Protein AF-A0A966EX97-F1 (afdb_monomer)

Nearest PDB structures (foldseek):
  2rh6-assembly1_A  TM=9.773E-01  e=1.904E-15  Xanthomonas citri pv. citri str. 306
  7mw8-assembly4_A  TM=9.765E-01  e=2.649E-15  Xanthomonas citri
  7n1s-assembly2_B  TM=9.775E-01  e=3.023E-15  Xanthomonas citri
  5ven-assembly2_B  TM=9.490E-01  e=1.614E-11  Mus musculus
  5veo-assembly1_A  TM=9.505E-01  e=2.923E-11  Mus musculus

Secondary structure (DSSP, 8-state):
-PPPP-HHHHHHHHHS---S---PPSS--HHHHHHHHHH---GGGSS--SSEEEETTTTEEEETT-HHHHT-GGG--S--HHHHHHHTT--EEEES-TTTTS-BTTB--SEEE---TTS-HHHHHHHHHHHHHS-TTT--SEEEE---HHHHHHHT-

Structure (mmCIF, N/CA/C/O backbone):
data_AF-A0A966EX97-F1
#
_entry.id   AF-A0A966EX97-F1
#
loop_
_atom_site.group_PDB
_atom_site.id
_atom_site.type_symbol
_atom_site.label_atom_id
_atom_site.label_alt_id
_atom_site.label_comp_id
_atom_site.label_asym_id
_atom_site.label_entity_id
_atom_site.label_seq_id
_atom_site.pdbx_PDB_ins_code
_atom_site.Cartn_x
_atom_site.Cartn_y
_atom_site.Cartn_z
_atom_site.occupancy
_atom_site.B_iso_or_equiv
_atom_site.auth_seq_id
_atom_site.auth_comp_id
_atom_site.auth_asym_id
_atom_site.auth_atom_id
_atom_site.pdbx_PDB_model_num
ATOM 1 N N . MET A 1 1 ? -1.645 -25.793 -23.371 1.00 52.41 1 MET A N 1
ATOM 2 C CA . MET A 1 1 ? -1.313 -25.477 -21.970 1.00 52.41 1 MET A CA 1
ATOM 3 C C . MET A 1 1 ? -2.629 -25.230 -21.260 1.00 52.41 1 MET A C 1
ATOM 5 O O . MET A 1 1 ? -3.346 -24.328 -21.671 1.00 52.41 1 MET A O 1
ATOM 9 N N . GLU A 1 2 ? -3.001 -26.088 -20.317 1.00 67.00 2 GLU A N 1
ATOM 10 C CA . GLU A 1 2 ? -4.207 -25.888 -19.510 1.00 67.00 2 GLU A CA 1
ATOM 11 C C . GLU A 1 2 ? -3.883 -24.839 -18.439 1.00 67.00 2 GLU A C 1
ATOM 13 O O . GLU A 1 2 ? -2.885 -24.971 -17.732 1.00 67.00 2 GLU A O 1
ATOM 18 N N . LEU A 1 3 ? -4.648 -23.746 -18.391 1.00 78.44 3 LEU A N 1
ATOM 19 C CA . LEU A 1 3 ? -4.479 -22.721 -17.361 1.00 78.44 3 LEU A CA 1
ATOM 20 C C . LEU A 1 3 ? -4.972 -23.272 -16.018 1.00 78.44 3 LEU A C 1
ATOM 22 O O . LEU A 1 3 ? -5.954 -24.013 -15.971 1.00 78.44 3 LEU A O 1
ATOM 26 N N . ALA A 1 4 ? -4.301 -22.898 -14.928 1.00 84.94 4 ALA A N 1
ATOM 27 C CA . ALA A 1 4 ? -4.744 -23.265 -13.588 1.00 84.94 4 ALA A CA 1
ATOM 28 C C . ALA A 1 4 ? -6.146 -22.697 -13.313 1.00 84.94 4 ALA A C 1
ATOM 30 O O . ALA A 1 4 ? -6.419 -21.539 -13.633 1.00 84.94 4 ALA A O 1
ATOM 31 N N . ARG A 1 5 ? -7.021 -23.499 -12.694 1.00 91.31 5 ARG A N 1
ATOM 32 C CA . ARG A 1 5 ? -8.326 -23.018 -12.222 1.00 91.31 5 ARG A CA 1
ATOM 33 C C . ARG A 1 5 ? -8.168 -22.221 -10.936 1.00 91.31 5 ARG A C 1
ATOM 35 O O . ARG A 1 5 ? -7.472 -22.663 -10.022 1.00 91.31 5 ARG A O 1
ATOM 42 N N . LEU A 1 6 ? -8.851 -21.084 -10.852 1.00 93.75 6 LEU A N 1
ATOM 43 C CA . LEU A 1 6 ? -8.764 -20.157 -9.723 1.00 93.75 6 LEU A CA 1
ATOM 44 C C . LEU A 1 6 ? -10.171 -19.889 -9.173 1.00 93.75 6 LEU A C 1
ATOM 46 O O . LEU A 1 6 ? -10.647 -18.760 -9.263 1.00 93.75 6 LEU A O 1
ATOM 50 N N . PRO A 1 7 ? -10.853 -20.896 -8.593 1.00 96.06 7 PRO A N 1
ATOM 51 C CA . PRO A 1 7 ? -12.292 -20.834 -8.322 1.00 96.06 7 PRO A CA 1
ATOM 52 C C . PRO A 1 7 ? -12.703 -19.636 -7.454 1.00 96.06 7 PRO A C 1
ATOM 54 O O . PRO A 1 7 ? -13.716 -19.004 -7.728 1.00 96.06 7 PRO A O 1
ATOM 57 N N . ALA A 1 8 ? -11.894 -19.265 -6.457 1.00 95.62 8 ALA A N 1
ATOM 58 C CA . ALA A 1 8 ? -12.170 -18.098 -5.617 1.00 95.62 8 ALA A CA 1
ATOM 59 C C . ALA A 1 8 ?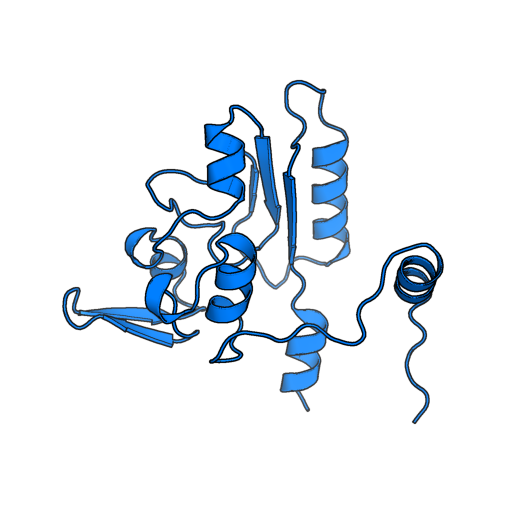 -12.080 -16.765 -6.391 1.00 95.62 8 ALA A C 1
ATOM 61 O O . ALA A 1 8 ? -12.895 -15.872 -6.177 1.00 95.62 8 ALA A O 1
ATOM 62 N N . LEU A 1 9 ? -11.113 -16.626 -7.306 1.00 94.62 9 LEU A N 1
ATOM 63 C CA . LEU A 1 9 ? -10.966 -15.425 -8.138 1.00 94.62 9 LEU A CA 1
ATOM 64 C C . LEU A 1 9 ? -11.992 -15.394 -9.277 1.00 94.62 9 LEU A C 1
ATOM 66 O O . LEU A 1 9 ? -12.488 -14.326 -9.621 1.00 94.62 9 LEU A O 1
ATOM 70 N N . GLU A 1 10 ? -12.328 -16.557 -9.839 1.00 95.56 10 GLU A N 1
ATOM 71 C CA . GLU A 1 10 ? -13.401 -16.720 -10.823 1.00 95.56 10 GLU A CA 1
ATOM 72 C C . GLU A 1 10 ? -14.746 -16.300 -10.225 1.00 95.56 10 GLU A C 1
ATOM 74 O O . GLU A 1 10 ? -15.464 -15.511 -10.835 1.00 95.56 10 GLU A O 1
ATOM 79 N N . GLN A 1 11 ? -15.047 -16.752 -9.004 1.00 97.25 11 GLN A N 1
ATOM 80 C CA . GLN A 1 11 ? -16.250 -16.343 -8.289 1.00 97.25 11 GLN A CA 1
ATOM 81 C C . GLN A 1 11 ? -16.238 -14.842 -7.968 1.00 97.25 11 GLN A C 1
ATOM 83 O O . GLN A 1 11 ? -17.221 -14.160 -8.240 1.00 97.25 11 GLN A O 1
ATOM 88 N N . LEU A 1 12 ? -15.117 -14.297 -7.476 1.00 97.06 12 LEU A N 1
ATOM 89 C CA . LEU A 1 12 ? -14.983 -12.857 -7.217 1.00 97.06 12 LEU A CA 1
ATOM 90 C C . LEU A 1 12 ? -15.245 -12.011 -8.474 1.00 97.06 12 LEU A C 1
ATOM 92 O O . LEU A 1 12 ? -15.863 -10.953 -8.390 1.00 97.06 12 LEU A O 1
ATOM 96 N N . ALA A 1 13 ? -14.778 -12.471 -9.636 1.00 95.56 13 ALA A N 1
ATOM 97 C CA . ALA A 1 13 ? -14.997 -11.792 -10.907 1.00 95.56 13 ALA A CA 1
ATOM 98 C C . ALA A 1 13 ? -16.440 -11.921 -11.419 1.00 95.56 13 ALA A C 1
ATOM 100 O O . ALA A 1 13 ? -16.924 -10.994 -12.064 1.00 95.56 13 ALA A O 1
ATOM 101 N N . ALA A 1 14 ? -17.105 -13.052 -11.166 1.00 96.69 14 ALA A N 1
ATOM 102 C CA . ALA A 1 14 ? -18.484 -13.294 -11.585 1.00 96.69 14 ALA A CA 1
ATOM 103 C C . ALA A 1 14 ? -19.502 -12.523 -10.729 1.00 96.69 14 ALA A C 1
ATOM 105 O O . ALA A 1 14 ? -20.459 -11.972 -11.269 1.00 96.69 14 ALA A O 1
ATOM 106 N N . ASP A 1 15 ? -19.269 -12.460 -9.417 1.00 98.12 15 ASP A N 1
ATOM 107 C CA . ASP A 1 15 ? -20.181 -11.838 -8.450 1.00 98.12 15 ASP A CA 1
ATOM 108 C C . ASP A 1 15 ? -19.871 -10.343 -8.213 1.00 98.12 15 ASP A C 1
ATOM 110 O O . ASP A 1 15 ? -20.627 -9.642 -7.537 1.00 98.12 15 ASP A O 1
ATOM 114 N N . GLY A 1 16 ? -18.744 -9.850 -8.737 1.00 96.75 16 GLY A N 1
ATOM 115 C CA . GLY A 1 16 ? -18.212 -8.513 -8.476 1.00 96.75 16 GLY A CA 1
ATOM 116 C C . GLY A 1 16 ? -18.083 -7.618 -9.709 1.00 96.75 16 GLY A C 1
ATOM 117 O O . GLY A 1 16 ? -18.730 -7.803 -10.737 1.00 96.75 16 GLY A O 1
ATOM 118 N N . LEU A 1 17 ? -17.217 -6.607 -9.590 1.00 96.44 17 LEU A N 1
ATOM 119 C CA . LEU A 1 17 ? -16.828 -5.730 -10.692 1.00 96.44 17 LEU A CA 1
ATOM 120 C C . LEU A 1 17 ? -15.428 -6.104 -11.175 1.00 96.44 17 LEU A C 1
ATOM 122 O O . LEU A 1 17 ? -14.495 -6.226 -10.382 1.00 96.44 17 LEU A O 1
ATOM 126 N N . LYS A 1 18 ? -15.276 -6.226 -12.493 1.00 96.38 18 LYS A N 1
ATOM 127 C CA . LYS A 1 18 ? -14.010 -6.528 -13.157 1.00 96.38 18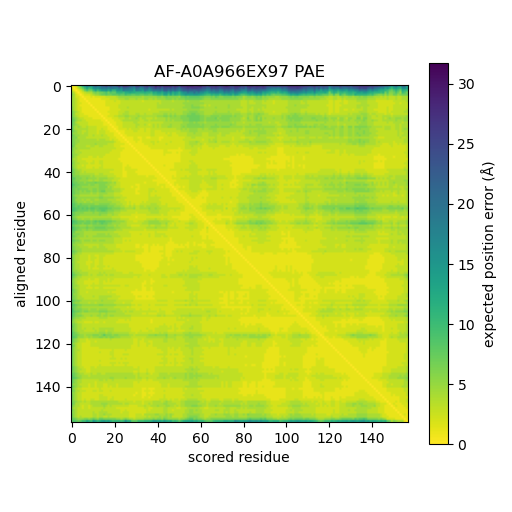 LYS A CA 1
ATOM 128 C C . LYS A 1 18 ? -13.731 -5.490 -14.242 1.00 96.38 18 LYS A C 1
ATOM 130 O O . LYS A 1 18 ? -14.608 -5.178 -15.040 1.00 96.38 18 LYS A O 1
ATOM 135 N N . ALA A 1 19 ? -12.492 -5.007 -14.289 1.00 95.88 19 ALA A N 1
ATOM 136 C CA . ALA A 1 19 ? -11.947 -4.287 -15.437 1.00 95.88 19 ALA A CA 1
ATOM 137 C C . ALA A 1 19 ? -11.159 -5.250 -16.342 1.00 95.88 19 ALA A C 1
ATOM 139 O O . ALA A 1 19 ? -10.650 -6.270 -15.870 1.00 95.88 19 ALA A O 1
ATOM 140 N N . ASP A 1 20 ? -11.022 -4.916 -17.627 1.00 95.88 20 ASP A N 1
ATOM 141 C CA . ASP A 1 20 ? -10.239 -5.720 -18.578 1.00 95.88 20 ASP A CA 1
ATOM 142 C C . ASP A 1 20 ? -8.752 -5.767 -18.207 1.00 95.88 20 ASP A C 1
ATOM 144 O O . ASP A 1 20 ? -8.094 -6.797 -18.360 1.00 95.88 20 ASP A O 1
ATOM 148 N N . SER A 1 21 ? -8.224 -4.656 -17.692 1.00 95.50 21 SER A N 1
ATOM 149 C CA . SER A 1 21 ? -6.870 -4.555 -17.159 1.00 95.50 21 SER A CA 1
ATOM 150 C C . SER A 1 21 ? -6.727 -3.349 -16.226 1.00 95.50 21 SER A C 1
ATOM 152 O O . SER A 1 21 ? -7.587 -2.467 -16.177 1.00 95.50 21 SER A O 1
ATOM 154 N N . LEU A 1 22 ? -5.619 -3.316 -15.483 1.00 94.12 22 LEU A N 1
ATOM 155 C CA . LEU A 1 22 ? -5.165 -2.150 -14.732 1.00 94.12 22 LEU A CA 1
ATOM 156 C C . LEU A 1 22 ? -3.900 -1.604 -15.399 1.00 94.12 22 LEU A C 1
ATOM 158 O O . LEU A 1 22 ? -2.891 -2.304 -15.484 1.00 94.12 22 LEU A O 1
ATOM 162 N N . GLN A 1 23 ? -3.938 -0.354 -15.861 1.00 96.12 23 GLN A N 1
ATOM 163 C CA . GLN A 1 23 ? -2.754 0.301 -16.410 1.00 96.12 23 GLN A CA 1
ATOM 164 C C . GLN A 1 23 ? -1.872 0.828 -15.275 1.00 96.12 23 GLN A C 1
ATOM 166 O O . GLN A 1 23 ? -2.263 1.722 -14.526 1.00 96.12 23 GLN A O 1
ATOM 171 N N . HIS A 1 24 ? -0.668 0.277 -15.156 1.00 95.69 24 HIS A N 1
ATOM 172 C CA . HIS A 1 24 ? 0.314 0.730 -14.177 1.00 95.69 24 HIS A CA 1
ATOM 173 C C . HIS A 1 24 ? 1.078 1.970 -14.651 1.00 95.69 24 HIS A C 1
ATOM 175 O O . HIS A 1 24 ? 1.247 2.205 -15.849 1.00 95.69 24 HIS A O 1
ATOM 181 N N . ILE A 1 25 ? 1.588 2.738 -13.687 1.00 96.69 25 ILE A N 1
ATOM 182 C CA . ILE A 1 25 ? 2.526 3.829 -13.951 1.00 96.69 25 ILE A CA 1
ATOM 183 C C . ILE A 1 25 ? 3.867 3.297 -14.483 1.00 96.69 25 ILE A C 1
ATOM 185 O O . ILE A 1 25 ? 4.234 2.143 -14.244 1.00 96.69 25 ILE A O 1
ATOM 189 N N . PHE A 1 26 ? 4.630 4.162 -15.154 1.00 95.38 26 PHE A N 1
ATOM 190 C CA . PHE A 1 26 ? 6.022 3.880 -15.502 1.00 95.38 26 PHE A CA 1
ATOM 191 C C . PHE A 1 26 ? 6.978 4.416 -14.412 1.00 95.38 26 PHE A C 1
ATOM 193 O O . PHE A 1 26 ? 6.778 5.540 -13.951 1.00 95.38 26 PHE A O 1
ATOM 200 N N . PRO A 1 27 ? 8.027 3.662 -14.022 1.00 94.94 27 PRO A N 1
ATOM 201 C CA . PRO A 1 27 ? 8.327 2.295 -14.445 1.00 94.94 27 PRO A CA 1
ATOM 202 C C . PRO A 1 27 ? 7.443 1.257 -13.735 1.00 94.94 27 PRO A C 1
ATOM 204 O O . PRO A 1 27 ? 7.089 1.413 -12.568 1.00 94.94 27 PRO A O 1
ATOM 207 N N . THR A 1 28 ? 7.155 0.146 -14.418 1.00 95.56 28 THR A N 1
ATOM 208 C CA . THR A 1 28 ? 6.382 -0.985 -13.873 1.00 95.56 28 THR A CA 1
ATOM 209 C C . THR A 1 28 ? 7.249 -1.824 -12.926 1.00 95.56 28 THR A C 1
ATOM 211 O O . THR A 1 28 ? 7.677 -2.936 -13.245 1.00 95.56 28 THR A O 1
ATOM 214 N N . LYS A 1 29 ? 7.602 -1.243 -11.776 1.00 95.44 29 LYS A N 1
ATOM 215 C CA . LYS A 1 29 ? 8.417 -1.852 -10.717 1.00 95.44 29 LYS A CA 1
ATOM 216 C C . LYS A 1 29 ? 7.634 -1.890 -9.416 1.00 95.44 29 LYS A C 1
ATOM 218 O O . LYS A 1 29 ? 6.921 -0.945 -9.103 1.00 95.44 29 LYS A O 1
ATOM 223 N N . THR A 1 30 ? 7.839 -2.953 -8.638 1.00 94.06 30 THR A N 1
ATOM 224 C CA . THR A 1 30 ? 7.113 -3.249 -7.394 1.00 94.06 30 THR A CA 1
ATOM 225 C C . THR A 1 30 ? 6.877 -2.016 -6.527 1.00 94.06 30 THR A C 1
ATOM 227 O O . THR A 1 30 ? 5.726 -1.646 -6.328 1.00 94.06 30 THR A O 1
ATOM 230 N N . PHE A 1 31 ? 7.930 -1.354 -6.042 1.00 96.00 31 PHE A N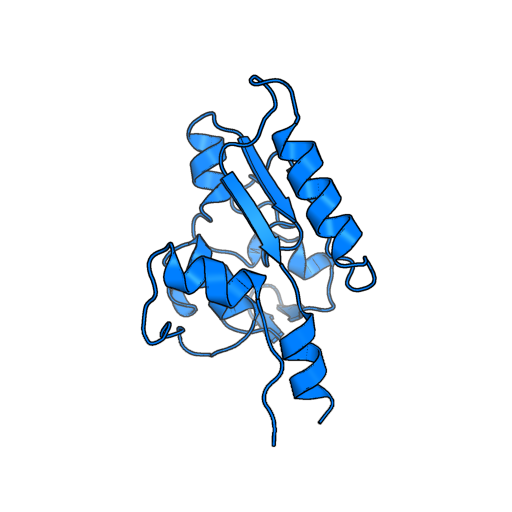 1
ATOM 231 C CA . PHE A 1 31 ? 7.776 -0.246 -5.098 1.00 96.00 31 PHE A CA 1
ATOM 232 C C . PHE A 1 31 ? 7.129 0.989 -5.731 1.00 96.00 31 PHE A C 1
ATOM 234 O O . PHE A 1 31 ? 6.205 1.538 -5.140 1.00 96.00 31 PHE A O 1
ATOM 241 N N . ALA A 1 32 ? 7.540 1.368 -6.946 1.00 96.81 32 ALA A N 1
ATOM 242 C CA . ALA A 1 32 ? 6.955 2.507 -7.654 1.00 96.81 32 ALA A CA 1
ATOM 243 C C . ALA A 1 32 ? 5.446 2.308 -7.872 1.00 96.81 32 ALA A C 1
ATOM 245 O O . ALA A 1 32 ? 4.632 3.144 -7.490 1.00 96.81 32 ALA A O 1
ATOM 246 N N . THR A 1 33 ? 5.051 1.156 -8.416 1.00 97.12 33 THR A N 1
ATOM 247 C CA . THR A 1 33 ? 3.651 0.860 -8.725 1.00 97.12 33 THR A CA 1
ATOM 248 C C . THR A 1 33 ? 2.792 0.689 -7.469 1.00 97.12 33 THR A C 1
ATOM 250 O O . THR A 1 33 ? 1.703 1.251 -7.410 1.00 97.12 33 THR A O 1
ATOM 253 N N . HIS A 1 34 ? 3.252 -0.040 -6.445 1.00 97.62 34 HIS A N 1
ATOM 254 C CA . HIS A 1 34 ? 2.456 -0.239 -5.224 1.00 97.62 34 HIS A CA 1
ATOM 255 C C . HIS A 1 34 ? 2.285 1.050 -4.424 1.00 97.62 34 HIS A C 1
ATOM 257 O O . HIS A 1 34 ? 1.228 1.257 -3.827 1.00 97.62 34 HIS A O 1
ATOM 263 N N . TYR A 1 35 ? 3.311 1.904 -4.397 1.00 97.94 35 TYR A N 1
ATOM 264 C CA . TYR A 1 35 ? 3.244 3.169 -3.680 1.00 97.94 35 TYR A CA 1
ATOM 265 C C . TYR A 1 35 ? 2.363 4.189 -4.419 1.00 97.94 35 TYR A C 1
ATOM 267 O O . TYR A 1 35 ? 1.562 4.880 -3.789 1.00 97.94 35 TYR A O 1
ATOM 275 N N . ALA A 1 36 ? 2.388 4.192 -5.756 1.00 98.00 36 ALA A N 1
ATOM 276 C CA . ALA A 1 36 ? 1.439 4.951 -6.570 1.00 98.00 36 ALA A CA 1
ATOM 277 C C . ALA A 1 36 ? -0.021 4.548 -6.302 1.00 98.00 36 ALA A C 1
ATOM 279 O O . ALA A 1 36 ? -0.873 5.417 -6.133 1.00 98.00 36 ALA A O 1
ATOM 280 N N . THR A 1 37 ? -0.315 3.248 -6.172 1.00 97.88 37 THR A N 1
ATOM 281 C CA . THR A 1 37 ? -1.674 2.754 -5.869 1.00 97.88 37 THR A CA 1
ATOM 282 C C . THR A 1 37 ? -2.247 3.333 -4.574 1.00 97.88 37 THR A C 1
ATOM 284 O O . THR A 1 37 ? -3.447 3.573 -4.489 1.00 97.88 37 THR A O 1
ATOM 287 N N . VAL A 1 38 ? -1.411 3.559 -3.559 1.00 98.12 38 VAL A N 1
ATOM 288 C CA . VAL A 1 38 ? -1.870 4.007 -2.231 1.00 98.12 38 VAL A CA 1
ATOM 289 C C . VAL A 1 38 ? -1.758 5.507 -2.011 1.00 98.12 38 VAL A C 1
ATOM 291 O O . VAL A 1 38 ? -2.294 5.993 -1.024 1.00 98.12 38 VAL A O 1
ATOM 294 N N . THR A 1 39 ? -1.099 6.238 -2.907 1.00 98.38 39 THR A N 1
ATOM 295 C CA . THR A 1 39 ? -0.948 7.702 -2.829 1.00 98.38 39 THR A CA 1
ATOM 296 C C . THR A 1 39 ? -1.702 8.441 -3.935 1.00 98.38 39 THR A C 1
ATOM 298 O O . THR A 1 39 ? -1.997 9.622 -3.791 1.00 98.38 39 THR A O 1
ATOM 301 N N . GLY A 1 40 ? -1.995 7.773 -5.055 1.00 97.81 40 GLY A N 1
ATOM 302 C CA . GLY A 1 40 ? -2.501 8.409 -6.272 1.00 97.81 40 GLY A CA 1
ATOM 303 C C . GLY A 1 40 ? -1.449 9.227 -7.034 1.00 97.81 40 GLY A C 1
ATOM 304 O O . GLY A 1 40 ? -1.808 9.971 -7.943 1.00 97.81 40 GLY A O 1
ATOM 305 N N . LEU A 1 41 ? -0.165 9.116 -6.676 1.00 98.12 41 LEU A N 1
ATOM 306 C CA . LEU A 1 41 ? 0.924 9.892 -7.271 1.00 98.12 41 LEU A CA 1
ATOM 307 C C . LEU A 1 41 ? 1.688 9.091 -8.331 1.00 98.12 41 LEU A C 1
ATOM 309 O O . LEU A 1 41 ? 1.883 7.883 -8.209 1.00 98.12 41 LEU A O 1
ATOM 313 N N . TYR A 1 42 ? 2.182 9.785 -9.358 1.00 97.44 42 TYR A N 1
ATOM 314 C CA . TYR A 1 42 ? 3.209 9.239 -10.249 1.00 97.44 42 TYR A CA 1
ATOM 315 C C . TYR A 1 42 ? 4.545 9.086 -9.512 1.00 97.44 42 TYR A C 1
ATOM 317 O O . TYR A 1 42 ? 4.816 9.823 -8.564 1.00 97.44 42 TYR A O 1
ATOM 325 N N . ALA A 1 43 ? 5.406 8.186 -10.001 1.00 95.94 43 ALA A N 1
ATOM 326 C CA . ALA A 1 43 ? 6.696 7.872 -9.376 1.00 95.94 43 ALA A CA 1
ATOM 327 C C . ALA A 1 43 ? 7.555 9.124 -9.115 1.00 95.94 43 ALA A C 1
ATOM 329 O O . ALA A 1 43 ? 8.170 9.249 -8.060 1.00 95.94 43 ALA A O 1
ATOM 330 N N . GLU A 1 44 ? 7.567 10.069 -10.061 1.00 94.00 44 GLU A N 1
ATOM 331 C CA . GLU A 1 44 ? 8.327 11.324 -9.964 1.00 94.00 44 GLU A CA 1
ATOM 332 C C . GLU A 1 44 ? 7.882 12.238 -8.809 1.00 94.00 44 GLU A C 1
ATOM 334 O O . GLU A 1 44 ? 8.668 13.059 -8.353 1.00 94.00 44 GLU A O 1
ATOM 339 N N . ASN A 1 45 ? 6.646 12.076 -8.323 1.00 96.81 45 ASN A N 1
ATOM 340 C CA . ASN A 1 45 ? 6.061 12.882 -7.248 1.00 96.81 45 ASN A CA 1
ATOM 341 C C . ASN A 1 45 ? 5.967 12.121 -5.918 1.00 96.81 45 ASN A C 1
ATOM 343 O O . ASN A 1 45 ? 5.557 12.696 -4.914 1.00 96.81 45 ASN A O 1
ATOM 347 N N . SER A 1 46 ? 6.291 10.825 -5.905 1.00 96.25 46 SER A N 1
ATOM 348 C CA . SER A 1 46 ? 6.134 9.961 -4.732 1.00 96.25 46 SER A CA 1
ATOM 349 C C . SER A 1 46 ? 7.452 9.665 -4.007 1.00 96.25 46 SER A C 1
ATOM 351 O O . SER A 1 46 ? 7.463 8.874 -3.066 1.00 96.25 46 SER A O 1
ATOM 353 N N . GLY A 1 47 ? 8.580 10.203 -4.481 1.00 94.31 47 GLY A N 1
ATOM 354 C CA . GLY A 1 47 ? 9.935 9.934 -3.970 1.00 94.31 47 GLY A CA 1
ATOM 355 C C . GLY A 1 47 ? 10.499 8.556 -4.359 1.00 94.31 47 GLY A C 1
ATOM 356 O O . GLY A 1 47 ? 11.702 8.391 -4.563 1.00 94.31 47 GLY A O 1
ATOM 357 N N . VAL A 1 48 ? 9.627 7.562 -4.558 1.00 95.31 48 VAL A N 1
ATOM 358 C CA . VAL A 1 48 ? 9.995 6.180 -4.900 1.00 95.31 48 VAL A CA 1
ATOM 359 C C . VAL A 1 48 ? 9.818 5.876 -6.391 1.00 95.31 48 VAL A C 1
ATOM 361 O O . VAL A 1 48 ? 8.790 5.362 -6.829 1.00 95.31 48 VAL A O 1
ATOM 364 N N . VAL A 1 49 ? 10.863 6.138 -7.178 1.00 94.56 49 VAL A N 1
ATOM 365 C CA . VAL A 1 49 ? 10.863 5.953 -8.642 1.00 94.56 49 VAL A CA 1
ATOM 366 C C . VAL A 1 49 ? 11.282 4.551 -9.110 1.00 94.56 49 VAL A C 1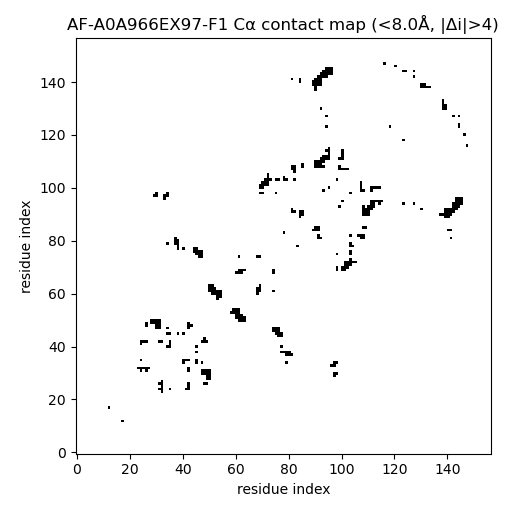
ATOM 368 O O . VAL A 1 49 ? 11.018 4.183 -10.252 1.00 94.56 49 VAL A O 1
ATOM 371 N N . ALA A 1 50 ? 11.948 3.749 -8.271 1.00 94.44 50 ALA A N 1
ATOM 372 C CA . ALA A 1 50 ? 12.421 2.407 -8.628 1.00 94.44 50 ALA A CA 1
ATOM 373 C C . ALA A 1 50 ? 12.701 1.522 -7.397 1.00 94.44 50 ALA A C 1
ATOM 375 O O . ALA A 1 50 ? 12.808 1.992 -6.270 1.00 94.44 50 ALA A O 1
ATOM 376 N N . ASN A 1 51 ? 12.917 0.222 -7.627 1.00 95.56 51 ASN A N 1
ATOM 377 C CA . ASN A 1 51 ? 13.317 -0.740 -6.585 1.00 95.56 51 ASN A CA 1
ATOM 378 C C . ASN A 1 51 ? 14.777 -0.559 -6.111 1.00 95.56 51 ASN A C 1
ATOM 380 O O . ASN A 1 51 ? 15.182 -1.146 -5.110 1.00 95.56 51 ASN A O 1
ATOM 384 N N . ASN A 1 52 ? 15.579 0.208 -6.857 1.00 96.56 52 ASN A N 1
ATOM 385 C CA . ASN A 1 52 ? 16.954 0.572 -6.533 1.00 96.56 52 ASN A CA 1
ATOM 386 C C . ASN A 1 52 ? 17.185 2.025 -6.953 1.00 96.56 52 ASN A C 1
ATOM 388 O O . ASN A 1 52 ? 17.030 2.336 -8.132 1.00 96.56 52 ASN A O 1
ATOM 392 N N . MET A 1 53 ? 17.562 2.894 -6.017 1.00 95.88 53 MET A N 1
ATOM 393 C CA . MET A 1 53 ? 17.718 4.333 -6.264 1.00 95.88 53 MET A CA 1
ATOM 394 C C . MET A 1 53 ? 18.933 4.875 -5.515 1.00 95.88 53 MET A C 1
ATOM 396 O O . MET A 1 53 ? 19.306 4.346 -4.468 1.00 95.88 53 MET A O 1
ATOM 400 N N . TRP A 1 54 ? 19.546 5.929 -6.044 1.00 96.75 54 TRP A N 1
ATOM 401 C CA . TRP A 1 54 ? 20.621 6.668 -5.387 1.00 96.75 54 TRP A CA 1
ATOM 402 C C . TRP A 1 54 ? 20.169 8.103 -5.152 1.00 96.75 54 TRP A C 1
ATOM 404 O O . TRP A 1 54 ? 19.720 8.758 -6.090 1.00 96.75 54 TRP A O 1
ATOM 414 N N . ASP A 1 55 ? 20.329 8.581 -3.923 1.00 95.94 55 ASP A N 1
ATOM 415 C CA . ASP A 1 55 ? 20.117 9.981 -3.583 1.00 95.94 55 ASP A CA 1
ATOM 416 C C . ASP A 1 55 ? 21.475 10.708 -3.555 1.00 95.94 55 ASP A C 1
ATOM 418 O O . ASP A 1 55 ? 22.316 10.397 -2.700 1.00 95.94 55 ASP A O 1
ATOM 422 N N . PRO A 1 56 ? 21.729 11.671 -4.462 1.00 95.94 56 PRO A N 1
ATOM 423 C CA . PRO A 1 56 ? 22.990 12.407 -4.493 1.00 95.94 56 PRO A CA 1
ATOM 424 C C . PRO A 1 56 ? 23.156 13.394 -3.327 1.00 95.94 56 PRO A C 1
ATOM 426 O O . PRO A 1 56 ? 24.291 13.679 -2.947 1.00 95.94 56 PRO A O 1
ATOM 429 N N . THR A 1 57 ? 22.062 13.887 -2.746 1.00 95.12 57 THR A N 1
ATOM 430 C CA . THR A 1 57 ? 22.051 14.841 -1.629 1.00 95.12 57 THR A CA 1
ATOM 431 C C . THR A 1 57 ? 22.417 14.142 -0.328 1.00 95.12 57 THR A C 1
ATOM 433 O O . THR A 1 57 ? 23.334 14.564 0.376 1.00 95.12 57 THR A O 1
ATOM 436 N N . ARG A 1 58 ? 21.747 13.025 -0.025 1.00 94.94 58 ARG A N 1
ATOM 437 C CA . ARG A 1 58 ? 22.000 12.234 1.188 1.00 94.94 58 ARG A CA 1
ATOM 438 C C . ARG A 1 58 ? 23.132 11.217 1.009 1.00 94.94 58 ARG A C 1
ATOM 440 O O . ARG A 1 58 ? 23.564 10.595 1.978 1.00 94.94 58 ARG A O 1
ATOM 447 N N . ARG A 1 59 ? 23.640 11.063 -0.219 1.00 96.44 59 ARG A N 1
ATOM 448 C CA . ARG A 1 59 ? 24.710 10.125 -0.593 1.00 96.44 59 ARG A CA 1
ATOM 449 C C . ARG A 1 59 ? 24.433 8.712 -0.080 1.00 96.44 59 ARG A C 1
ATOM 451 O O . ARG A 1 59 ? 25.311 8.051 0.476 1.00 96.44 59 ARG A O 1
ATOM 458 N N . THR A 1 60 ? 23.195 8.263 -0.250 1.00 96.56 60 THR A N 1
ATOM 459 C CA . THR A 1 60 ? 22.731 6.957 0.221 1.00 96.56 60 THR A CA 1
ATOM 460 C C . THR A 1 60 ? 21.918 6.249 -0.852 1.00 96.56 60 THR A C 1
ATOM 462 O O . THR A 1 60 ? 21.461 6.852 -1.825 1.00 96.56 60 THR A O 1
ATOM 465 N N . ARG A 1 61 ? 21.754 4.938 -0.679 1.00 96.56 61 ARG A N 1
ATOM 466 C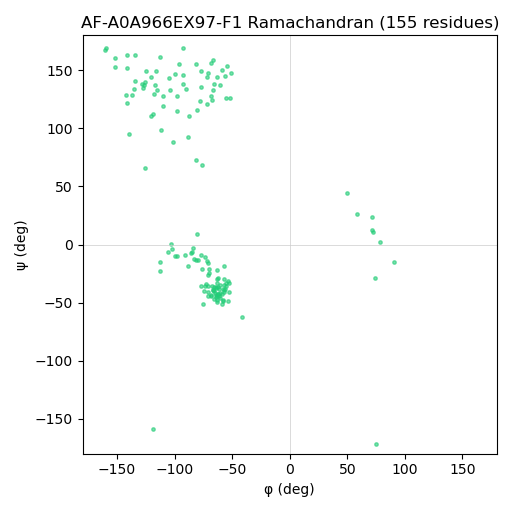 CA . ARG A 1 61 ? 21.074 4.066 -1.630 1.00 96.56 61 ARG A CA 1
ATOM 467 C C . ARG A 1 61 ? 19.811 3.476 -1.020 1.00 96.56 61 ARG A C 1
ATOM 469 O O . ARG A 1 61 ? 19.849 2.893 0.065 1.00 96.56 61 ARG A O 1
ATOM 476 N N . PHE A 1 62 ? 18.734 3.532 -1.788 1.00 97.25 62 PHE A N 1
ATOM 477 C CA . PHE A 1 62 ? 17.539 2.738 -1.567 1.00 97.25 62 PHE A CA 1
ATOM 478 C C . PHE A 1 62 ? 17.649 1.414 -2.323 1.00 97.25 62 PHE A C 1
ATOM 480 O O . PHE A 1 62 ? 18.005 1.392 -3.506 1.00 97.25 62 PHE A O 1
ATOM 487 N N . SER A 1 63 ? 17.327 0.307 -1.660 1.00 95.94 63 SER A N 1
ATOM 488 C CA . SER A 1 63 ? 17.101 -0.986 -2.306 1.00 95.94 63 SER A CA 1
ATOM 489 C C . SER A 1 63 ? 16.122 -1.820 -1.488 1.00 95.94 63 SER A C 1
ATOM 491 O O . SER A 1 63 ? 16.065 -1.685 -0.268 1.00 95.94 63 SER A O 1
ATOM 493 N N . LEU A 1 64 ? 15.391 -2.725 -2.146 1.00 90.31 64 LEU A N 1
ATOM 494 C CA . LEU A 1 64 ? 14.402 -3.597 -1.490 1.00 90.31 64 LEU A CA 1
ATOM 495 C C . LEU A 1 64 ? 14.978 -4.416 -0.324 1.00 90.31 64 LEU A C 1
ATOM 497 O O . LEU A 1 64 ? 14.299 -4.655 0.669 1.00 90.31 64 LEU A O 1
ATOM 501 N N . GLY A 1 65 ? 16.235 -4.852 -0.450 1.00 89.44 65 GLY A N 1
ATOM 502 C CA . GLY A 1 65 ? 16.926 -5.627 0.584 1.00 89.44 65 GLY A CA 1
ATOM 503 C C . GLY A 1 65 ? 17.479 -4.780 1.735 1.00 89.44 65 GLY A C 1
ATOM 504 O O . GLY A 1 65 ? 17.861 -5.328 2.766 1.00 89.44 65 GLY A O 1
ATOM 505 N N . ASN A 1 66 ? 17.532 -3.453 1.591 1.00 93.94 66 ASN A N 1
ATOM 506 C CA . ASN A 1 66 ? 18.029 -2.560 2.631 1.00 93.94 66 ASN A CA 1
ATOM 507 C C . ASN A 1 66 ? 16.888 -2.159 3.573 1.00 93.94 66 ASN A C 1
ATOM 509 O O . ASN A 1 66 ? 16.200 -1.165 3.345 1.00 93.94 66 ASN A O 1
ATOM 513 N N . ARG A 1 67 ? 16.714 -2.920 4.661 1.00 91.50 67 ARG A N 1
ATOM 514 C CA . ARG A 1 67 ? 15.629 -2.700 5.633 1.00 91.50 67 ARG A CA 1
ATOM 515 C C . ARG A 1 67 ? 15.659 -1.297 6.237 1.00 91.50 67 ARG A C 1
ATOM 517 O O . ARG A 1 67 ? 14.604 -0.689 6.343 1.00 91.50 67 ARG A O 1
ATOM 524 N N . ASN A 1 68 ? 16.848 -0.754 6.515 1.00 94.31 68 ASN A N 1
ATOM 525 C CA . ASN A 1 68 ? 16.990 0.605 7.042 1.00 94.31 68 ASN A CA 1
ATOM 526 C C . ASN A 1 68 ? 16.450 1.653 6.063 1.00 94.31 68 ASN A C 1
ATOM 528 O O . ASN A 1 68 ? 15.765 2.573 6.489 1.00 94.31 68 ASN A O 1
ATOM 532 N N . ALA A 1 69 ? 16.728 1.512 4.761 1.00 95.38 69 ALA A N 1
ATOM 533 C CA . ALA A 1 69 ? 16.196 2.426 3.751 1.00 95.38 69 ALA A CA 1
ATOM 534 C C . ALA A 1 69 ? 14.687 2.236 3.541 1.00 95.38 69 ALA A C 1
ATOM 536 O O . ALA A 1 69 ? 13.959 3.216 3.447 1.00 95.38 69 ALA A O 1
ATOM 537 N N . VAL A 1 70 ? 14.204 0.989 3.514 1.00 95.62 70 VAL A N 1
ATOM 538 C CA . VAL A 1 70 ? 12.774 0.690 3.338 1.00 95.62 70 VAL A CA 1
ATOM 539 C C . VAL A 1 70 ? 11.929 1.245 4.486 1.00 95.62 70 VAL A C 1
ATOM 541 O O . VAL A 1 70 ? 10.827 1.715 4.225 1.00 95.62 70 VAL A O 1
ATOM 544 N N . SER A 1 71 ? 12.430 1.233 5.725 1.00 95.50 71 SER A N 1
ATOM 545 C CA . SER A 1 71 ? 11.737 1.795 6.895 1.00 95.50 71 SER A CA 1
ATOM 546 C C . SER A 1 71 ? 11.942 3.303 7.089 1.00 95.50 71 SER A C 1
ATOM 548 O O . SER A 1 71 ? 11.353 3.892 7.995 1.00 95.50 71 SER A O 1
ATOM 550 N N . ASP A 1 72 ? 12.800 3.939 6.294 1.00 96.19 72 ASP A N 1
ATOM 551 C CA . ASP A 1 72 ? 13.099 5.362 6.429 1.00 96.19 72 ASP A CA 1
ATOM 552 C C . ASP A 1 72 ? 12.094 6.195 5.626 1.00 96.19 72 ASP A C 1
ATOM 554 O O . ASP A 1 72 ? 12.108 6.195 4.394 1.00 96.19 72 ASP A O 1
ATOM 558 N N . GLY A 1 73 ? 11.235 6.927 6.343 1.00 96.81 73 GLY A N 1
ATOM 559 C CA . GLY A 1 73 ? 10.204 7.793 5.767 1.00 96.81 73 GLY A CA 1
ATOM 560 C C . GLY A 1 73 ? 10.740 8.867 4.816 1.00 96.81 73 GLY A C 1
ATOM 561 O O . GLY A 1 73 ? 9.975 9.361 4.000 1.00 96.81 73 GLY A O 1
ATOM 562 N N . TYR A 1 74 ? 12.038 9.190 4.866 1.00 96.25 74 TYR A N 1
ATOM 563 C CA . TYR A 1 74 ? 12.688 10.148 3.966 1.00 96.25 74 TYR A CA 1
ATOM 564 C C . TYR A 1 74 ? 12.517 9.829 2.476 1.00 96.25 74 TYR A C 1
ATOM 566 O O . TYR A 1 74 ? 12.469 10.741 1.662 1.00 96.25 74 TYR A O 1
ATOM 574 N N . TRP A 1 75 ? 12.460 8.547 2.110 1.00 97.19 75 TRP A N 1
ATOM 575 C CA . TRP A 1 75 ? 12.369 8.131 0.706 1.00 97.19 75 TRP A CA 1
ATOM 576 C C . TRP A 1 75 ? 10.973 8.283 0.102 1.00 97.19 75 TRP A C 1
ATOM 578 O O . TRP A 1 75 ? 10.802 8.061 -1.096 1.00 97.19 75 TRP A O 1
ATOM 588 N N . TYR A 1 76 ? 9.979 8.582 0.933 1.00 97.69 76 TYR A N 1
ATOM 589 C CA . TYR A 1 76 ? 8.575 8.497 0.580 1.00 97.69 76 TYR A CA 1
ATOM 590 C C . TYR A 1 76 ? 7.935 9.876 0.685 1.00 97.69 76 TYR A C 1
ATOM 592 O O . TYR A 1 76 ? 7.735 10.398 1.782 1.00 97.69 76 TYR A O 1
ATOM 600 N N . ASP A 1 77 ? 7.557 10.422 -0.465 1.00 97.56 77 ASP A N 1
ATOM 601 C CA . ASP A 1 77 ? 6.762 11.641 -0.540 1.00 97.56 77 ASP A CA 1
ATOM 602 C C . ASP A 1 77 ? 5.265 11.315 -0.611 1.00 97.56 77 ASP A C 1
ATOM 604 O O . ASP A 1 77 ? 4.845 10.167 -0.803 1.00 97.56 77 ASP A O 1
ATOM 608 N N . GLY A 1 78 ? 4.439 12.348 -0.462 1.00 97.50 78 GLY A N 1
ATOM 609 C CA . GLY A 1 78 ? 2.987 12.222 -0.495 1.00 97.50 78 GLY A CA 1
ATOM 610 C C . GLY A 1 78 ? 2.388 11.605 0.768 1.00 97.50 78 GLY A C 1
ATOM 611 O O . GLY A 1 78 ? 3.047 11.415 1.791 1.00 97.50 78 GLY A O 1
ATOM 612 N N . GLU A 1 79 ? 1.088 11.324 0.701 1.00 98.44 79 GLU A N 1
ATOM 613 C CA . GLU A 1 79 ? 0.338 10.731 1.803 1.00 98.44 79 GLU A CA 1
ATOM 614 C C . GLU A 1 79 ? -0.268 9.398 1.359 1.00 98.44 79 GLU A C 1
ATOM 616 O O . GLU A 1 79 ? -1.183 9.389 0.534 1.00 98.44 79 GLU A O 1
ATOM 621 N N . PRO A 1 80 ? 0.219 8.259 1.875 1.00 98.62 80 PRO A N 1
ATOM 622 C CA . PRO A 1 80 ? -0.419 6.985 1.599 1.00 98.62 80 PRO A CA 1
ATOM 623 C C . PRO A 1 80 ? -1.764 6.898 2.327 1.00 98.62 80 PRO A C 1
ATOM 625 O O . PRO A 1 80 ? -1.913 7.387 3.446 1.00 98.62 80 PRO A O 1
ATOM 628 N N . ILE A 1 81 ? -2.728 6.202 1.729 1.00 98.75 81 ILE A N 1
ATOM 629 C CA . ILE A 1 81 ? -4.115 6.120 2.205 1.00 98.75 81 ILE A CA 1
ATOM 630 C C . ILE A 1 81 ? -4.244 5.674 3.667 1.00 98.75 81 ILE A C 1
ATOM 632 O O . ILE A 1 81 ? -5.151 6.122 4.364 1.00 98.75 81 ILE A O 1
ATOM 636 N N . TRP A 1 82 ? -3.332 4.840 4.176 1.00 98.69 82 TRP A N 1
ATOM 637 C CA . TRP A 1 82 ? -3.344 4.469 5.591 1.00 98.69 82 TRP A CA 1
ATOM 638 C C . TRP A 1 82 ? -3.080 5.671 6.504 1.00 98.69 82 TRP A C 1
ATOM 640 O O . TRP A 1 82 ? -3.742 5.793 7.524 1.00 98.69 82 TRP A O 1
ATOM 650 N N . ASN A 1 83 ? -2.207 6.607 6.124 1.00 98.62 83 ASN A N 1
ATOM 651 C CA . ASN A 1 83 ? -2.017 7.849 6.874 1.00 98.62 83 ASN A CA 1
ATOM 652 C C . ASN A 1 83 ? -3.268 8.732 6.811 1.00 98.62 83 ASN A C 1
ATOM 654 O O . ASN A 1 83 ? -3.640 9.316 7.827 1.00 98.62 83 ASN A O 1
ATOM 658 N N . THR A 1 84 ? -3.944 8.804 5.660 1.00 98.69 84 THR A N 1
ATOM 659 C CA . THR A 1 84 ? -5.221 9.527 5.527 1.00 98.69 84 THR A CA 1
ATOM 660 C C . THR A 1 84 ? -6.291 8.949 6.458 1.00 98.69 84 THR A C 1
ATOM 662 O O . THR A 1 84 ? -7.022 9.695 7.109 1.00 98.69 84 THR A O 1
ATOM 665 N N . VAL A 1 85 ? -6.364 7.618 6.564 1.00 98.69 85 VAL A N 1
ATOM 666 C CA . VAL A 1 85 ? -7.276 6.901 7.470 1.00 98.69 85 VAL A CA 1
ATOM 667 C C . VAL A 1 85 ? -6.964 7.227 8.935 1.00 98.69 85 VAL A C 1
ATOM 669 O O . VAL A 1 85 ? -7.871 7.628 9.663 1.00 98.69 85 VAL A O 1
ATOM 672 N N . GLU A 1 86 ? -5.696 7.142 9.341 1.00 98.56 86 GLU A N 1
ATOM 673 C CA . GLU A 1 86 ? -5.248 7.457 10.708 1.00 98.56 86 GLU A CA 1
ATOM 674 C C . GLU A 1 86 ? -5.534 8.922 11.080 1.00 98.56 86 GLU A C 1
ATOM 676 O O . GLU A 1 86 ? -6.103 9.212 12.134 1.00 98.56 86 GLU A O 1
ATOM 681 N N . LYS A 1 87 ? -5.246 9.869 10.176 1.00 98.50 87 LYS A N 1
ATOM 682 C CA . LYS A 1 87 ? -5.560 11.298 10.367 1.00 98.50 87 LYS A CA 1
ATOM 683 C C . LYS A 1 87 ? -7.060 11.570 10.490 1.00 98.50 87 LYS A C 1
ATOM 685 O O . LYS A 1 87 ? -7.452 12.520 11.163 1.00 98.50 87 LYS A O 1
ATOM 690 N N . ALA A 1 88 ? -7.898 10.740 9.873 1.00 98.50 88 ALA A N 1
ATOM 691 C CA . ALA A 1 88 ? -9.350 10.807 10.000 1.00 98.50 88 ALA A CA 1
ATOM 692 C C . ALA A 1 88 ? -9.886 10.147 11.290 1.00 98.50 88 ALA A C 1
ATOM 694 O O . ALA A 1 88 ? -11.100 9.979 11.424 1.00 98.50 88 ALA A O 1
ATOM 695 N N . GLY A 1 89 ? -9.012 9.753 12.225 1.00 98.12 89 GLY A N 1
ATOM 696 C CA . GLY A 1 89 ? -9.393 9.107 13.483 1.00 98.12 89 GLY A CA 1
ATOM 697 C C . GLY A 1 89 ? -9.892 7.671 13.307 1.00 98.12 89 GLY A C 1
ATOM 698 O O . GLY A 1 89 ? -10.675 7.188 14.124 1.00 98.12 89 GLY A O 1
ATOM 699 N N . LYS A 1 90 ? -9.491 7.007 12.218 1.00 98.62 90 LYS A N 1
ATOM 700 C CA . LYS A 1 90 ? -9.812 5.609 11.907 1.00 98.62 90 LYS A CA 1
ATOM 701 C C . LYS A 1 90 ? -8.545 4.761 11.958 1.00 98.62 90 LYS A C 1
ATOM 703 O O . LYS A 1 90 ? -7.445 5.276 11.848 1.00 98.62 90 LYS A O 1
ATOM 708 N N . ILE A 1 91 ? -8.710 3.451 12.071 1.00 98.88 91 ILE A N 1
ATOM 709 C CA . ILE A 1 91 ? -7.612 2.500 12.232 1.00 98.88 91 ILE A CA 1
ATOM 710 C C . ILE A 1 91 ? -7.274 1.876 10.876 1.00 98.88 91 ILE A C 1
ATOM 712 O O . ILE A 1 91 ? -8.147 1.316 10.203 1.00 98.88 91 ILE A O 1
ATOM 716 N N . ALA A 1 92 ? -5.999 1.928 10.491 1.00 98.81 92 ALA A N 1
ATOM 717 C CA . ALA A 1 92 ? -5.469 1.219 9.333 1.00 98.81 92 ALA A CA 1
ATOM 718 C C . ALA A 1 92 ? -4.642 -0.006 9.754 1.00 98.81 92 ALA A C 1
ATOM 720 O O . ALA A 1 92 ? -3.888 0.022 10.731 1.00 98.81 92 ALA A O 1
ATOM 721 N N . ALA A 1 93 ? -4.746 -1.079 8.970 1.00 98.81 93 ALA A N 1
ATOM 722 C CA . ALA A 1 93 ? -3.910 -2.261 9.094 1.00 98.81 93 ALA A CA 1
ATOM 723 C C . ALA A 1 93 ? -3.230 -2.607 7.770 1.00 98.81 93 ALA A C 1
ATOM 725 O O . ALA A 1 93 ? -3.828 -2.523 6.702 1.00 98.81 93 ALA A O 1
ATOM 726 N N . THR A 1 94 ? -1.968 -3.013 7.818 1.00 98.50 94 THR A N 1
ATOM 727 C CA . THR A 1 94 ? -1.216 -3.371 6.610 1.00 98.50 94 THR A CA 1
ATOM 728 C C . THR A 1 94 ? -0.404 -4.635 6.829 1.00 98.50 94 THR A C 1
ATOM 730 O O . THR A 1 94 ? 0.369 -4.755 7.779 1.00 98.50 94 THR A O 1
ATOM 733 N N . TYR A 1 95 ? -0.547 -5.598 5.927 1.00 98.56 95 TYR A N 1
ATOM 734 C CA . TYR A 1 95 ? 0.290 -6.786 5.900 1.00 98.56 95 TYR A CA 1
ATOM 735 C C . TYR A 1 95 ? 1.169 -6.738 4.647 1.00 98.56 95 TYR A C 1
ATOM 737 O O . TYR A 1 95 ? 0.735 -7.099 3.554 1.00 98.56 95 TYR A O 1
ATOM 745 N N . PHE A 1 96 ? 2.418 -6.291 4.832 1.00 97.62 96 PHE A N 1
ATOM 746 C CA . PHE A 1 96 ? 3.512 -6.298 3.842 1.00 97.62 96 PHE A CA 1
ATOM 747 C C . PHE A 1 96 ? 3.412 -5.311 2.666 1.00 97.62 96 PHE A C 1
ATOM 749 O O . PHE A 1 96 ? 4.179 -5.435 1.712 1.00 97.62 96 PHE A O 1
ATOM 756 N N . TRP A 1 97 ? 2.513 -4.325 2.699 1.00 98.12 97 TRP A N 1
ATOM 757 C CA . TRP A 1 97 ? 2.416 -3.380 1.584 1.00 98.12 97 TRP A CA 1
ATOM 758 C C . TRP A 1 97 ? 3.673 -2.493 1.469 1.00 98.12 97 TRP A C 1
ATOM 760 O O . TRP A 1 97 ? 4.100 -1.925 2.475 1.00 98.12 97 TRP A O 1
ATOM 770 N N . PRO A 1 98 ? 4.269 -2.312 0.273 1.00 96.94 98 PRO A N 1
ATOM 771 C CA . PRO A 1 98 ? 5.428 -1.436 0.093 1.00 96.94 98 PRO A CA 1
ATOM 772 C C . PRO A 1 98 ? 5.216 -0.022 0.657 1.00 96.94 98 PRO A C 1
ATOM 774 O O . PRO A 1 98 ? 4.243 0.652 0.326 1.00 96.94 98 PRO A O 1
ATOM 777 N N . GLY A 1 99 ? 6.134 0.415 1.522 1.00 96.81 99 GLY A N 1
ATOM 778 C CA . GLY A 1 99 ? 6.061 1.690 2.246 1.00 96.81 99 GLY A CA 1
ATOM 779 C C . GLY A 1 99 ? 5.365 1.621 3.611 1.00 96.81 99 GLY A C 1
ATOM 780 O O . GLY A 1 99 ? 5.557 2.518 4.425 1.00 96.81 99 GLY A O 1
ATOM 781 N N . SER A 1 100 ? 4.624 0.555 3.932 1.00 97.56 100 SER A N 1
ATOM 782 C CA . SER A 1 100 ? 3.874 0.479 5.198 1.00 97.56 100 SER A CA 1
ATOM 783 C C . SER A 1 100 ? 4.752 0.309 6.444 1.00 97.56 100 SER A C 1
ATOM 785 O O . SER A 1 100 ? 4.286 0.513 7.563 1.00 97.56 100 SER A O 1
ATOM 787 N N . GLU A 1 101 ? 6.018 -0.079 6.263 1.00 96.12 101 GLU A N 1
ATOM 788 C CA . GLU A 1 101 ? 7.017 -0.205 7.334 1.00 96.12 101 GLU A CA 1
ATOM 789 C C . GLU A 1 101 ? 7.696 1.131 7.680 1.00 96.12 101 GLU A C 1
ATOM 791 O O . GLU A 1 101 ? 8.397 1.216 8.689 1.00 96.12 101 GLU A O 1
ATOM 796 N N . ALA A 1 102 ? 7.517 2.163 6.850 1.00 97.19 102 ALA A N 1
ATOM 797 C CA . ALA A 1 102 ? 8.128 3.470 7.043 1.00 97.19 102 ALA A CA 1
ATOM 798 C C . ALA A 1 102 ? 7.211 4.425 7.818 1.00 97.19 102 ALA A C 1
ATOM 800 O O . ALA A 1 102 ? 5.991 4.420 7.656 1.00 97.19 102 ALA A O 1
ATOM 801 N N . GLN A 1 103 ? 7.808 5.297 8.635 1.00 95.56 103 GLN A N 1
ATOM 802 C CA . GLN A 1 103 ? 7.100 6.420 9.261 1.00 95.56 103 GLN A CA 1
ATOM 803 C C . GLN A 1 103 ? 6.984 7.595 8.282 1.00 95.56 103 GLN A C 1
ATOM 805 O O . GLN A 1 103 ? 7.677 8.607 8.401 1.00 95.56 103 GLN A O 1
ATOM 810 N N . ILE A 1 104 ? 6.119 7.448 7.284 1.00 97.75 104 ILE A N 1
ATOM 811 C CA . ILE A 1 104 ? 5.911 8.433 6.219 1.00 97.75 104 ILE A CA 1
ATOM 812 C C . ILE A 1 104 ? 5.185 9.645 6.806 1.00 97.75 104 ILE A C 1
ATOM 814 O O . ILE A 1 104 ? 4.111 9.511 7.393 1.00 97.75 104 ILE A O 1
ATOM 818 N N . GLY A 1 105 ? 5.792 10.832 6.720 1.00 95.56 105 GLY A N 1
ATOM 819 C CA . GLY A 1 105 ? 5.271 12.031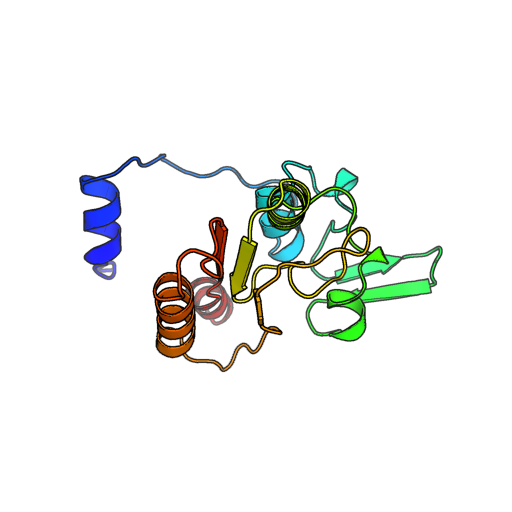 7.387 1.00 95.56 105 GLY A CA 1
ATOM 820 C C . GLY A 1 105 ? 5.136 11.879 8.911 1.00 95.56 105 GLY A C 1
ATOM 821 O O . GLY A 1 105 ? 4.268 12.507 9.513 1.00 95.56 105 GLY A O 1
ATOM 822 N N . GLY A 1 106 ? 5.943 11.005 9.527 1.00 96.25 106 GLY A N 1
ATOM 823 C CA . GLY A 1 106 ? 5.888 10.699 10.960 1.00 96.25 106 GLY A CA 1
ATOM 824 C C . GLY A 1 106 ? 4.755 9.754 11.380 1.00 96.25 106 GLY A C 1
ATOM 825 O O . GLY A 1 106 ? 4.632 9.455 12.566 1.00 96.25 106 GLY A O 1
ATOM 826 N N . ILE A 1 107 ? 3.948 9.258 10.436 1.00 96.94 107 ILE A N 1
ATOM 827 C CA . ILE A 1 107 ? 2.803 8.375 10.692 1.00 96.94 107 ILE A CA 1
ATOM 828 C C . ILE A 1 107 ? 3.048 7.014 10.036 1.00 96.94 107 ILE A C 1
ATOM 830 O O . ILE A 1 107 ? 3.732 6.899 9.020 1.00 96.94 107 ILE A O 1
ATOM 834 N N . ARG A 1 108 ? 2.494 5.969 10.647 1.00 96.00 108 ARG A N 1
ATOM 835 C CA . ARG A 1 108 ? 2.414 4.613 10.101 1.00 96.00 108 ARG A CA 1
ATOM 836 C C . ARG A 1 108 ? 1.054 4.005 10.476 1.00 96.00 108 ARG A C 1
ATOM 838 O O . ARG A 1 108 ? 0.441 4.508 11.420 1.00 96.00 108 ARG A O 1
ATOM 845 N N . PRO A 1 109 ? 0.603 2.926 9.815 1.00 98.19 109 PRO A N 1
ATOM 846 C CA . PRO A 1 109 ? -0.627 2.232 10.196 1.00 98.19 109 PRO A CA 1
ATOM 847 C C . PRO A 1 109 ? -0.594 1.779 11.662 1.00 98.19 109 PRO A C 1
ATOM 849 O O . PRO A 1 109 ? 0.457 1.346 12.147 1.00 98.19 109 PRO A O 1
ATOM 852 N N . THR A 1 110 ? -1.741 1.811 12.345 1.00 98.56 110 THR A N 1
ATOM 853 C CA . THR A 1 110 ? -1.889 1.300 13.718 1.00 98.56 110 THR A CA 1
ATOM 854 C C . THR A 1 110 ? -1.409 -0.146 13.820 1.00 98.56 110 THR A C 1
ATOM 856 O O . THR A 1 110 ? -0.586 -0.471 14.679 1.00 98.56 110 THR A O 1
ATOM 859 N N . TYR A 1 111 ? -1.853 -1.006 12.897 1.00 98.69 111 TYR A N 1
ATOM 860 C CA . TYR A 1 111 ? -1.350 -2.372 12.778 1.00 98.69 111 TYR A CA 1
ATOM 861 C C . TYR A 1 111 ? -0.528 -2.534 11.507 1.00 98.69 111 TYR A C 1
ATOM 863 O O . TYR A 1 111 ? -0.967 -2.238 10.398 1.00 98.69 111 TYR A O 1
ATOM 871 N N . TRP A 1 112 ? 0.680 -3.057 11.645 1.00 98.19 112 TRP A N 1
ATOM 872 C CA . TRP A 1 112 ? 1.538 -3.347 10.508 1.00 98.19 112 TRP A CA 1
ATOM 873 C C . TRP A 1 112 ? 2.477 -4.500 10.851 1.00 98.19 112 TRP A C 1
ATOM 875 O O . TRP A 1 112 ? 2.677 -4.832 12.026 1.00 98.19 112 TRP A O 1
ATOM 885 N N . LYS A 1 113 ? 3.037 -5.138 9.825 1.00 97.44 113 LYS A N 1
ATOM 886 C CA . LYS A 1 113 ? 4.039 -6.196 9.980 1.00 97.44 113 LYS A CA 1
ATOM 887 C C . LYS A 1 113 ? 5.277 -5.865 9.153 1.00 97.44 113 LYS A C 1
ATOM 889 O O . LYS A 1 113 ? 5.116 -5.462 7.998 1.00 97.44 113 LYS A O 1
ATOM 894 N N . PRO A 1 114 ? 6.490 -6.067 9.698 1.00 95.50 114 PRO A N 1
ATOM 895 C CA . PRO A 1 114 ? 7.691 -5.944 8.899 1.00 95.50 114 PRO A CA 1
ATOM 896 C C . PRO A 1 114 ? 7.712 -7.036 7.829 1.00 95.50 114 PRO A C 1
ATOM 898 O O . PRO A 1 114 ? 7.389 -8.182 8.137 1.00 95.50 114 PRO A O 1
ATOM 901 N N . TYR A 1 115 ? 8.102 -6.714 6.593 1.00 95.19 115 TYR A N 1
ATOM 902 C CA . TYR A 1 115 ? 8.167 -7.699 5.515 1.00 95.19 115 TYR A CA 1
ATOM 903 C C . TYR A 1 115 ? 9.043 -8.896 5.899 1.00 95.19 115 TYR A C 1
ATOM 905 O O . TYR A 1 115 ? 10.212 -8.735 6.271 1.00 95.19 115 TYR A O 1
ATOM 913 N N . ALA A 1 116 ? 8.467 -10.088 5.774 1.00 94.44 116 ALA A N 1
ATOM 914 C CA . ALA A 1 116 ? 9.123 -11.373 5.961 1.00 94.44 116 ALA A CA 1
ATOM 915 C C . ALA A 1 116 ? 8.623 -12.332 4.870 1.00 94.44 116 ALA A C 1
ATOM 917 O O . ALA A 1 116 ? 7.561 -12.939 4.992 1.00 94.44 116 ALA A O 1
ATOM 918 N N . GLY A 1 117 ? 9.380 -12.435 3.772 1.00 90.75 117 GLY A N 1
ATOM 919 C CA . GLY A 1 117 ? 8.971 -13.181 2.573 1.00 90.75 117 GLY A CA 1
ATOM 920 C C . GLY A 1 117 ? 8.645 -14.656 2.829 1.00 90.75 117 GLY A C 1
ATOM 921 O O . GLY A 1 117 ? 7.750 -15.193 2.184 1.00 90.75 117 GLY A O 1
ATOM 922 N N . GLU A 1 118 ? 9.296 -15.258 3.826 1.00 93.50 118 GLU A N 1
ATOM 923 C CA . GLU A 1 118 ? 9.125 -16.663 4.225 1.00 93.50 118 GLU A CA 1
ATOM 924 C C . GLU A 1 118 ? 7.811 -16.949 4.971 1.00 93.50 118 GLU A C 1
ATOM 926 O O . GLU A 1 118 ? 7.465 -18.105 5.204 1.00 93.50 118 GLU A O 1
ATOM 931 N N . THR A 1 119 ? 7.057 -15.924 5.387 1.00 96.94 119 THR A N 1
ATOM 932 C CA . THR A 1 119 ? 5.768 -16.146 6.053 1.00 96.94 119 THR A CA 1
ATOM 933 C C . THR A 1 119 ? 4.760 -16.748 5.075 1.00 96.94 119 THR A C 1
ATOM 935 O O . THR A 1 119 ? 4.490 -16.141 4.031 1.00 96.94 119 THR A O 1
ATOM 938 N N . SER A 1 120 ? 4.175 -17.901 5.424 1.00 97.56 120 SER A N 1
ATOM 939 C CA . SER A 1 120 ? 3.192 -18.599 4.583 1.00 97.56 120 SER A CA 1
ATOM 940 C C . SER A 1 120 ? 1.976 -17.726 4.288 1.00 97.56 120 SER A C 1
ATOM 942 O O . SER A 1 120 ? 1.615 -16.871 5.097 1.00 97.56 120 SER A O 1
ATOM 944 N N . HIS A 1 121 ? 1.340 -17.921 3.131 1.00 97.31 121 HIS A N 1
ATOM 945 C CA . HIS A 1 121 ? 0.195 -17.105 2.725 1.00 97.31 121 HIS A CA 1
ATOM 946 C C . HIS A 1 121 ? -0.977 -17.228 3.701 1.00 97.31 121 HIS A C 1
ATOM 948 O O . HIS A 1 121 ? -1.601 -16.219 4.022 1.00 97.31 121 HIS A O 1
ATOM 954 N N . GLU A 1 122 ? -1.212 -18.432 4.217 1.00 98.00 122 GLU A N 1
ATOM 955 C CA . GLU A 1 122 ? -2.244 -18.752 5.202 1.00 98.00 122 GLU A CA 1
ATOM 956 C C . GLU A 1 122 ? -2.057 -17.910 6.462 1.00 98.00 122 GLU A C 1
ATOM 958 O O . GLU A 1 122 ? -2.974 -17.210 6.870 1.00 98.00 122 GLU A O 1
ATOM 963 N N . ALA A 1 123 ? -0.833 -17.841 6.998 1.00 98.38 123 ALA A N 1
ATOM 964 C CA . ALA A 1 123 ? -0.546 -17.037 8.183 1.00 98.38 123 ALA A CA 1
ATOM 965 C C . ALA A 1 123 ? -0.764 -15.528 7.950 1.00 98.38 123 ALA A C 1
ATOM 967 O O . ALA A 1 123 ? -1.102 -14.794 8.884 1.00 98.38 123 ALA A O 1
ATOM 968 N N . ARG A 1 124 ? -0.580 -15.037 6.713 1.00 98.38 124 ARG A N 1
ATOM 969 C CA . ARG A 1 124 ? -0.893 -13.637 6.370 1.00 98.38 124 ARG A CA 1
ATOM 970 C C . ARG A 1 124 ? -2.402 -13.403 6.359 1.00 98.38 124 ARG A C 1
ATOM 972 O O . ARG A 1 124 ? -2.858 -12.404 6.911 1.00 98.38 124 ARG A O 1
ATOM 979 N N . VAL A 1 125 ? -3.162 -14.321 5.758 1.00 98.50 125 VAL A N 1
ATOM 980 C CA . VAL A 1 125 ? -4.633 -14.269 5.716 1.00 98.50 125 VAL A CA 1
ATOM 981 C C . VAL A 1 125 ? -5.216 -14.371 7.125 1.00 98.50 125 VAL A C 1
ATOM 983 O O . VAL A 1 125 ? -6.016 -13.516 7.499 1.00 98.50 125 VAL A O 1
ATOM 986 N N . ASP A 1 126 ? -4.759 -15.327 7.933 1.00 98.69 126 ASP A N 1
ATOM 987 C CA . ASP A 1 126 ? -5.208 -15.523 9.315 1.00 98.69 126 ASP A CA 1
ATOM 988 C C . ASP A 1 126 ? -5.001 -14.266 10.160 1.00 98.69 126 ASP A C 1
ATOM 990 O O . ASP A 1 126 ? -5.878 -13.873 10.926 1.00 98.69 126 ASP A O 1
ATOM 994 N N . GLN A 1 127 ? -3.872 -13.570 9.993 1.00 98.75 127 GLN A N 1
ATOM 995 C CA . GLN A 1 127 ? -3.652 -12.308 10.695 1.00 98.75 127 GLN A CA 1
ATOM 996 C C . GLN A 1 127 ? -4.633 -11.213 10.253 1.00 98.75 127 GLN A C 1
ATOM 998 O O . GLN A 1 127 ? -5.079 -10.434 11.098 1.00 98.75 127 GLN A O 1
ATOM 1003 N N . VAL A 1 128 ? -4.943 -11.120 8.956 1.00 98.62 128 VAL A N 1
ATOM 1004 C CA . VAL A 1 128 ? -5.913 -10.143 8.435 1.00 98.62 128 VAL A CA 1
ATOM 1005 C C . VAL A 1 128 ? -7.315 -10.438 8.971 1.00 98.62 128 VAL A C 1
ATOM 1007 O O . VAL A 1 128 ? -8.000 -9.512 9.402 1.00 98.62 128 VAL A O 1
ATOM 1010 N N . LEU A 1 129 ? -7.714 -11.711 9.025 1.00 98.75 129 LEU A N 1
ATOM 1011 C CA . LEU A 1 129 ? -8.975 -12.135 9.638 1.00 98.75 129 LEU A CA 1
ATOM 1012 C C . LEU A 1 129 ? -8.997 -11.835 11.144 1.00 98.75 129 LEU A C 1
ATOM 1014 O O . LEU A 1 129 ? -9.952 -11.239 11.632 1.00 98.75 129 LEU A O 1
ATOM 1018 N N . ALA A 1 130 ? -7.905 -12.106 11.861 1.00 98.81 130 ALA A N 1
ATOM 1019 C CA . ALA A 1 130 ? -7.793 -11.781 13.282 1.00 98.81 130 ALA A CA 1
ATOM 1020 C C . ALA A 1 130 ? -7.922 -10.271 13.560 1.00 98.81 130 ALA A C 1
ATOM 1022 O O . ALA A 1 130 ? -8.501 -9.876 14.570 1.00 98.81 130 ALA A O 1
ATOM 1023 N N . TRP A 1 131 ? -7.422 -9.405 12.669 1.00 98.81 131 TRP A N 1
ATOM 1024 C CA . TRP A 1 131 ? -7.661 -7.960 12.771 1.00 98.81 131 TRP A CA 1
ATOM 1025 C C . TRP A 1 131 ? -9.132 -7.589 12.563 1.00 98.81 131 TRP A C 1
ATOM 1027 O O . TRP A 1 131 ? -9.630 -6.684 13.231 1.00 98.81 131 TRP A O 1
ATOM 1037 N N . LEU A 1 132 ? -9.835 -8.281 11.665 1.00 98.62 132 LEU A N 1
ATOM 1038 C CA . LEU A 1 132 ? -11.271 -8.088 11.446 1.00 98.62 132 LEU A CA 1
ATOM 1039 C C . LEU A 1 132 ? -12.122 -8.595 12.620 1.00 98.62 132 LEU A C 1
ATOM 1041 O O . LEU A 1 132 ? -13.217 -8.072 12.827 1.00 98.62 132 LEU A O 1
ATOM 1045 N N . ASP A 1 133 ? -11.618 -9.538 13.415 1.00 98.62 133 ASP A N 1
ATOM 1046 C CA . ASP A 1 133 ? -12.302 -10.069 14.600 1.00 98.62 133 ASP A CA 1
ATOM 1047 C C . ASP A 1 133 ? -12.158 -9.190 15.851 1.00 98.62 133 ASP A C 1
ATOM 1049 O O . ASP A 1 133 ? -12.918 -9.351 16.810 1.00 98.62 133 ASP A O 1
ATOM 1053 N N . LEU A 1 134 ? -11.245 -8.210 15.843 1.00 98.75 134 LEU A N 1
ATOM 1054 C CA . LEU A 1 134 ? -11.034 -7.297 16.970 1.00 98.75 134 LEU A CA 1
ATOM 1055 C C . LEU A 1 134 ? -12.329 -6.580 17.404 1.00 98.75 134 LEU A C 1
ATOM 1057 O O . LEU A 1 134 ? -13.231 -6.354 16.580 1.00 98.75 134 LEU A O 1
ATOM 1061 N N . PRO A 1 135 ? -12.435 -6.159 18.682 1.00 98.56 135 PRO A N 1
ATOM 1062 C CA . PRO A 1 135 ? -13.525 -5.304 19.143 1.00 98.56 135 PRO A CA 1
ATOM 1063 C C . PRO A 1 135 ? -13.683 -4.070 18.251 1.00 98.56 135 PRO A C 1
ATOM 1065 O O . PRO A 1 135 ? -12.705 -3.539 17.733 1.00 98.56 135 PRO A O 1
ATOM 1068 N N . LYS A 1 136 ? -14.912 -3.569 18.082 1.00 98.12 136 LYS A N 1
ATOM 1069 C CA . LYS A 1 136 ? -15.209 -2.462 17.149 1.00 98.12 136 LYS A CA 1
ATOM 1070 C C . LYS A 1 136 ? -14.323 -1.220 17.356 1.00 98.12 136 LYS A C 1
ATOM 1072 O O . LYS A 1 136 ? -14.031 -0.535 16.384 1.00 98.12 136 LYS A O 1
ATOM 1077 N N . SER A 1 137 ? -13.918 -0.936 18.594 1.00 98.00 137 SER A N 1
ATOM 1078 C CA . SER A 1 137 ? -13.027 0.178 18.955 1.00 98.00 137 SER A CA 1
ATOM 1079 C C . SER A 1 137 ? -11.578 0.005 18.491 1.00 98.00 137 SER A C 1
ATOM 1081 O O . SER A 1 137 ? -10.866 0.993 18.391 1.00 98.00 137 SER A O 1
ATOM 1083 N N . GLU A 1 138 ? -11.148 -1.227 18.224 1.00 98.38 138 GLU A N 1
ATOM 1084 C CA . GLU A 1 138 ? -9.783 -1.592 17.818 1.00 98.38 138 GLU A CA 1
ATOM 1085 C C . GLU A 1 138 ? -9.730 -2.116 16.374 1.00 98.38 138 G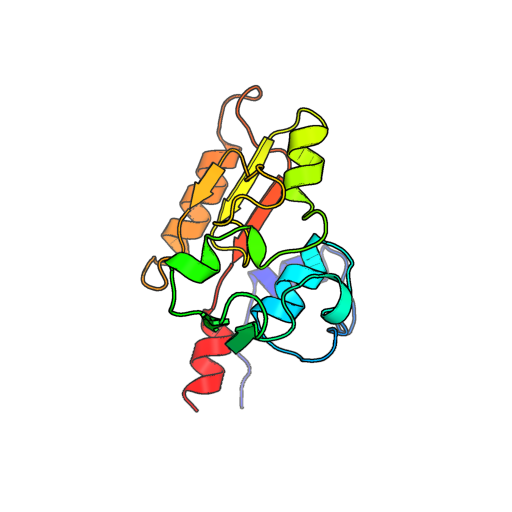LU A C 1
ATOM 1087 O O . GLU A 1 138 ? -8.670 -2.213 15.768 1.00 98.38 138 GLU A O 1
ATOM 1092 N N . ARG A 1 139 ? -10.883 -2.459 15.796 1.00 98.75 139 ARG A N 1
ATOM 1093 C CA . ARG A 1 139 ? -10.988 -3.050 14.463 1.00 98.75 139 ARG A CA 1
ATOM 1094 C C . ARG A 1 139 ? -10.595 -2.052 13.364 1.00 98.75 139 ARG A C 1
ATOM 1096 O O . ARG A 1 139 ? -11.205 -0.981 13.298 1.00 98.75 139 ARG A O 1
ATOM 1103 N N . PRO A 1 140 ? -9.674 -2.403 12.449 1.00 98.75 140 PRO A N 1
ATOM 1104 C CA . PRO A 1 140 ? -9.322 -1.558 11.309 1.00 98.75 140 PRO A CA 1
ATOM 1105 C C . PRO A 1 140 ? -10.491 -1.321 10.351 1.00 98.75 140 PRO A C 1
ATOM 1107 O O . PRO A 1 140 ? -11.287 -2.222 10.091 1.00 98.75 140 PRO A O 1
ATOM 1110 N N . GLN A 1 141 ? -10.565 -0.118 9.778 1.00 98.56 141 GLN A N 1
ATOM 1111 C CA . GLN A 1 141 ? -11.494 0.220 8.690 1.00 98.56 141 GL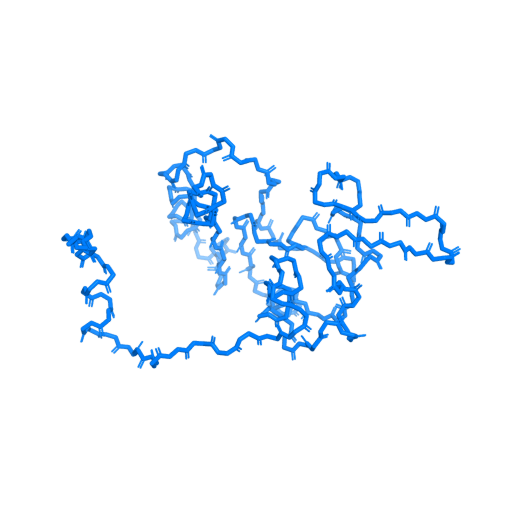N A CA 1
ATOM 1112 C C . GLN A 1 141 ? -10.827 0.197 7.309 1.00 98.56 141 GLN A C 1
ATOM 1114 O O . GLN A 1 141 ? -11.517 0.278 6.295 1.00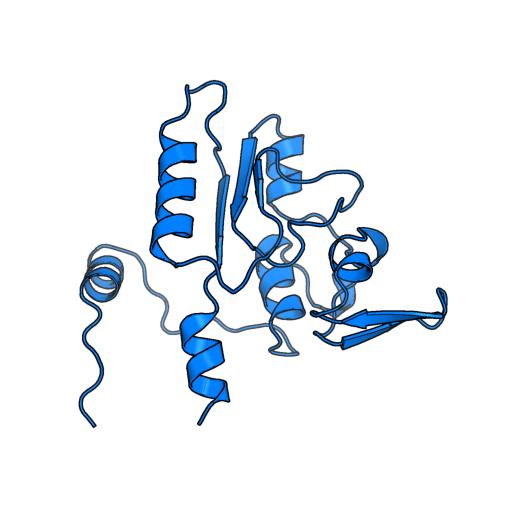 98.56 141 GLN A O 1
ATOM 1119 N N . PHE A 1 142 ? -9.501 0.084 7.262 1.00 98.75 142 PHE A N 1
ATOM 1120 C CA . PHE A 1 142 ? -8.733 -0.077 6.034 1.00 98.75 142 PHE A CA 1
ATOM 1121 C C . PHE A 1 142 ? -7.679 -1.164 6.225 1.00 98.75 142 PHE A C 1
ATOM 1123 O O . PHE A 1 142 ? -6.988 -1.173 7.244 1.00 98.75 142 PHE A O 1
ATOM 1130 N N . LEU A 1 143 ? -7.570 -2.073 5.253 1.00 98.75 143 LEU A N 1
ATOM 1131 C CA . LEU A 1 143 ? -6.644 -3.198 5.287 1.00 98.75 143 LEU A CA 1
ATOM 1132 C C . LEU A 1 143 ? -5.915 -3.337 3.947 1.00 98.75 143 LEU A C 1
ATOM 1134 O O . LEU A 1 143 ? -6.530 -3.206 2.890 1.00 98.75 143 LEU A O 1
ATOM 1138 N N . THR A 1 144 ? -4.626 -3.665 3.992 1.00 98.69 144 THR A N 1
ATOM 1139 C CA . THR A 1 144 ? -3.866 -4.135 2.822 1.00 98.69 144 THR A CA 1
ATOM 1140 C C . THR A 1 144 ? -3.208 -5.481 3.102 1.00 98.69 144 THR A C 1
ATOM 1142 O O . THR A 1 144 ? -2.827 -5.774 4.237 1.00 98.69 144 THR A O 1
ATOM 1145 N N . LEU A 1 145 ? -3.058 -6.296 2.058 1.00 98.44 145 LEU A N 1
ATOM 1146 C CA . LEU A 1 145 ? -2.407 -7.602 2.106 1.00 98.44 145 LEU A CA 1
ATOM 1147 C C . LEU A 1 145 ? -1.607 -7.815 0.818 1.00 98.44 145 LEU A C 1
ATOM 1149 O O . LEU A 1 145 ? -2.143 -7.635 -0.273 1.00 98.44 145 LEU A O 1
ATOM 1153 N N . TYR A 1 146 ? -0.333 -8.187 0.948 1.00 98.00 146 TYR A N 1
ATOM 1154 C CA . TYR A 1 146 ? 0.573 -8.405 -0.180 1.00 98.00 146 TYR A CA 1
ATOM 1155 C C . TYR A 1 146 ? 1.070 -9.859 -0.285 1.00 98.00 146 TYR A C 1
ATOM 1157 O O . TYR A 1 146 ? 1.498 -10.481 0.699 1.00 98.00 146 TYR A O 1
ATOM 1165 N N . PHE A 1 147 ? 1.095 -10.362 -1.523 1.00 96.81 147 PHE A N 1
ATOM 1166 C CA . PHE A 1 147 ? 1.657 -11.654 -1.914 1.00 96.81 147 PHE A CA 1
ATOM 1167 C C . PHE A 1 147 ? 2.635 -11.480 -3.080 1.00 96.81 147 PHE A C 1
ATOM 1169 O O . PHE A 1 147 ? 2.337 -10.770 -4.035 1.00 96.81 147 PHE A O 1
ATOM 1176 N N . SER A 1 148 ? 3.777 -12.171 -3.033 1.00 93.62 148 SER A N 1
ATOM 1177 C CA . SER A 1 148 ? 4.814 -12.120 -4.077 1.00 93.62 148 SER A CA 1
ATOM 1178 C C . SER A 1 148 ? 4.814 -13.332 -5.015 1.00 93.62 148 SER A C 1
ATOM 1180 O O . SER A 1 148 ? 5.610 -13.380 -5.945 1.00 93.62 148 SER A O 1
ATOM 1182 N N . ALA A 1 149 ? 3.959 -14.330 -4.774 1.00 92.31 149 ALA A N 1
ATOM 1183 C CA . ALA A 1 149 ? 4.117 -15.673 -5.333 1.00 92.31 149 ALA A CA 1
ATOM 1184 C C . ALA A 1 149 ? 4.162 -15.739 -6.865 1.00 92.31 149 ALA A C 1
ATOM 1186 O O . ALA A 1 149 ? 5.056 -16.375 -7.415 1.00 92.31 149 ALA A O 1
ATOM 1187 N N . VAL A 1 150 ? 3.232 -15.073 -7.556 1.00 92.25 150 VAL A N 1
ATOM 1188 C CA . VAL A 1 150 ? 3.170 -15.111 -9.030 1.00 92.25 150 VAL A CA 1
ATOM 1189 C C . VAL A 1 150 ? 4.318 -14.340 -9.683 1.00 92.25 150 VAL A C 1
ATOM 1191 O O . VAL A 1 150 ? 4.849 -14.788 -10.693 1.00 92.25 150 VAL A O 1
ATOM 1194 N N . ASP A 1 151 ? 4.746 -13.232 -9.074 1.00 93.12 151 ASP A N 1
ATOM 1195 C CA . ASP A 1 151 ? 5.916 -12.457 -9.503 1.00 93.12 151 ASP A CA 1
ATOM 1196 C C . ASP A 1 151 ? 7.204 -13.278 -9.331 1.00 93.12 151 ASP A C 1
ATOM 1198 O O . ASP A 1 151 ? 7.993 -13.419 -10.263 1.00 93.12 151 ASP A O 1
ATOM 1202 N N . SER A 1 152 ? 7.364 -13.923 -8.171 1.00 92.50 152 SER A N 1
ATOM 1203 C CA . SER A 1 152 ? 8.521 -14.778 -7.878 1.00 92.50 152 SER A CA 1
ATOM 1204 C C . SER A 1 152 ? 8.592 -15.993 -8.804 1.00 92.50 152 SER A C 1
ATOM 1206 O O . SER A 1 152 ? 9.662 -16.297 -9.326 1.00 92.50 152 SER A O 1
ATOM 1208 N N . ALA A 1 153 ? 7.462 -16.665 -9.045 1.00 92.69 153 ALA A N 1
ATOM 1209 C CA . ALA A 1 153 ? 7.394 -17.780 -9.984 1.00 92.69 153 ALA A CA 1
ATOM 1210 C C . ALA A 1 153 ? 7.725 -17.331 -11.415 1.00 92.69 153 ALA A C 1
ATOM 1212 O O . ALA A 1 153 ? 8.489 -18.001 -12.101 1.00 92.69 153 ALA A O 1
ATOM 1213 N N . GLY A 1 154 ? 7.208 -16.175 -11.845 1.00 93.38 154 GLY A N 1
ATOM 1214 C CA . GLY A 1 154 ? 7.502 -15.611 -13.162 1.00 93.38 154 GLY A CA 1
ATOM 1215 C C . GLY A 1 154 ? 8.976 -15.252 -13.361 1.00 93.38 154 GLY A C 1
ATOM 1216 O O . GLY A 1 154 ? 9.487 -15.399 -14.461 1.00 93.38 154 GLY A O 1
ATOM 1217 N N . HIS A 1 155 ? 9.676 -14.822 -12.309 1.00 92.62 155 HIS A N 1
ATOM 1218 C CA . HIS A 1 155 ? 11.109 -14.519 -12.358 1.00 92.62 155 HIS A CA 1
ATOM 1219 C C . HIS A 1 155 ? 12.025 -15.752 -12.366 1.00 92.62 155 HIS A C 1
ATOM 1221 O O . HIS A 1 155 ? 13.193 -15.634 -12.738 1.00 92.62 155 HIS A O 1
ATOM 1227 N N . ALA A 1 156 ? 11.534 -16.908 -11.917 1.00 93.44 156 ALA A N 1
ATOM 1228 C CA . ALA A 1 156 ? 12.308 -18.146 -11.836 1.00 93.44 156 ALA A CA 1
ATOM 1229 C C . ALA A 1 156 ? 12.347 -18.944 -13.157 1.00 93.44 156 ALA A C 1
ATOM 1231 O O . ALA A 1 156 ? 13.017 -19.979 -13.222 1.00 93.44 156 ALA A O 1
ATOM 1232 N N . HIS A 1 157 ? 11.638 -18.477 -14.186 1.00 85.94 157 HIS A N 1
ATOM 1233 C CA . HIS A 1 157 ? 11.498 -19.098 -15.504 1.00 85.94 157 HIS A CA 1
ATOM 1234 C C . HIS A 1 157 ? 11.890 -18.123 -16.618 1.00 85.94 157 HIS A C 1
ATOM 1236 O O . HIS A 1 157 ? 12.266 -18.627 -17.701 1.00 85.94 157 HIS A O 1
#

Radius of gyration: 16.93 Å; Cα contacts (8 Å, |Δi|>4): 217; chains: 1; bounding box: 45×41×41 Å

Solvent-accessible surface area (backbone atoms only — not comparable to full-atom values): 9302 Å² total; per-residue (Å²): 133,87,77,84,86,51,67,72,60,52,47,49,49,70,80,50,85,73,74,100,71,82,88,74,58,76,54,88,35,71,46,16,37,52,39,23,72,41,46,76,39,56,25,93,66,26,59,35,56,45,56,62,46,76,42,83,86,80,70,47,66,42,33,82,85,37,62,71,45,52,36,37,25,88,51,44,45,74,61,44,50,43,48,56,35,43,74,69,78,41,40,14,31,35,38,52,44,65,63,55,64,11,41,41,90,79,38,57,40,80,40,64,48,76,79,56,90,85,61,54,69,65,64,55,50,51,51,54,51,53,42,68,66,39,58,82,93,72,27,51,82,42,78,49,79,60,83,60,64,70,62,54,55,61,72,76,108

Sequence (157 aa):
MELARLPALEQLAADGLKADSLQHIFPTKTFATHYATVTGLYAENSGVVANNMWDPTRRTRFSLGNRNAVSDGYWYDGEPIWNTVEKAGKIAATYFWPGSEAQIGGIRPTYWKPYAGETSHEARVDQVLAWLDLPKSERPQFLTLYFSAVDSAGHAH

Foldseek 3Di:
DDDDDDPVVVVCPVVHDDDPDDDFAPPPAQQQRLLCVFFVDHCVQFLHRHQWDADPVVRDIHHPPPLVNQQALVSTDGDGNQNVQVVVVFAEAEEPRRSQNYCNVPDHGPHYDRDDLPDDPVNQVVVLVVLCVDDPNRRGPYYYGDDCVVVVVVVVD

Mean predicted aligned error: 3.26 Å

pLDDT: mean 95.83, std 5.01, range [52.41, 98.88]